Protein AF-C6HYF9-F1 (afdb_monomer_lite)

Organism: NCBI:txid412449

Foldseek 3Di:
DVVVVVLVVVLVVLVVVLVVVCCVQVPHDDPDDDDDRVPFDWDDDVVDTDTHGPPVVVSVVVNVVSVVVSVVVVVVD

InterPro domains:
  IPR021320 Protein of unknown function DUF2905 [PF11146] (3-70)
  IPR021320 Protein of unknown function DUF2905 [PTHR36443] (1-71)

pLDDT: mean 73.08, std 11.05, range [47.84, 86.31]

Sequence (77 aa):
MVRTLALAGIFLLVLAGILALVERLGGRGLLSRFGHLPGDIVIRKPGMIFAFPLVSGLLLSLVLSVVLSLLFALFRR

Secondary structure (DSSP, 8-state):
-HHHHHHHHHHHHHHHHHHHHHHHHTTSSTT-SSS--TTSEEEEETTEEEEE-HHHHHHHHHHHHHHHHHHHHHHT-

Radius of gyration: 16.98 Å; chains: 1; bounding box: 42×15×50 Å

Structure (mmCIF, N/CA/C/O backbone):
data_AF-C6HYF9-F1
#
_entry.id   AF-C6HYF9-F1
#
loop_
_atom_site.group_PDB
_atom_site.id
_atom_site.type_symbol
_atom_site.label_atom_id
_atom_site.label_alt_id
_atom_site.label_comp_id
_atom_site.label_asym_id
_atom_site.label_entity_id
_atom_site.label_seq_id
_atom_site.pdbx_PDB_ins_code
_atom_site.Cartn_x
_atom_site.Cartn_y
_atom_site.Cartn_z
_atom_site.occupancy
_atom_site.B_iso_or_equiv
_atom_site.auth_seq_id
_atom_site.auth_comp_id
_atom_site.auth_asym_id
_atom_site.auth_atom_id
_atom_site.pdbx_PDB_model_num
ATOM 1 N N . MET A 1 1 ? 15.697 -0.229 -23.633 1.00 62.81 1 MET A N 1
ATOM 2 C CA . MET A 1 1 ? 14.232 -0.215 -23.849 1.00 62.81 1 MET A CA 1
ATOM 3 C C . MET A 1 1 ? 13.496 -1.313 -23.072 1.00 62.81 1 MET A C 1
ATOM 5 O O . MET A 1 1 ? 12.553 -1.006 -22.364 1.00 62.81 1 MET A O 1
ATOM 9 N N . VAL A 1 2 ? 13.955 -2.571 -23.098 1.00 72.56 2 VAL A N 1
ATOM 10 C CA . VAL A 1 2 ? 13.249 -3.698 -22.442 1.00 72.56 2 VAL A CA 1
ATOM 11 C C . VAL A 1 2 ? 13.061 -3.516 -20.928 1.00 72.56 2 VAL A C 1
ATOM 13 O O . VAL A 1 2 ? 11.962 -3.694 -20.414 1.00 72.56 2 VAL A O 1
ATOM 16 N N . ARG A 1 3 ? 14.099 -3.071 -20.199 1.00 68.62 3 ARG A N 1
ATOM 17 C CA . ARG A 1 3 ? 13.976 -2.913 -18.736 1.00 68.62 3 ARG A CA 1
ATOM 18 C C . ARG A 1 3 ? 13.019 -1.784 -18.324 1.00 68.62 3 ARG A C 1
ATOM 20 O O . ARG A 1 3 ? 12.428 -1.881 -17.266 1.00 68.62 3 ARG A O 1
ATOM 27 N N . THR A 1 4 ? 12.833 -0.737 -19.137 1.00 73.81 4 THR A N 1
ATOM 28 C CA . THR A 1 4 ? 11.877 0.344 -18.809 1.00 73.81 4 THR A CA 1
ATOM 29 C C . THR A 1 4 ? 10.433 -0.097 -19.039 1.00 73.81 4 THR A C 1
ATOM 31 O O . THR A 1 4 ? 9.579 0.227 -18.223 1.00 73.81 4 THR A O 1
ATOM 34 N N . LEU A 1 5 ? 10.172 -0.904 -20.077 1.00 77.38 5 LEU A N 1
ATOM 35 C CA . LEU A 1 5 ? 8.857 -1.527 -20.271 1.00 77.38 5 LEU A CA 1
ATOM 36 C C . LEU A 1 5 ? 8.524 -2.520 -19.148 1.00 77.38 5 LEU A C 1
ATOM 38 O O . LEU A 1 5 ? 7.407 -2.506 -18.643 1.00 77.38 5 LEU A O 1
ATOM 42 N N . ALA A 1 6 ? 9.491 -3.336 -18.717 1.00 78.31 6 ALA A N 1
ATOM 43 C CA . ALA A 1 6 ? 9.285 -4.274 -17.611 1.00 78.31 6 ALA A CA 1
ATOM 44 C C . ALA A 1 6 ? 8.948 -3.552 -16.292 1.00 78.31 6 ALA A C 1
ATOM 46 O O . ALA A 1 6 ? 8.028 -3.954 -15.585 1.00 78.31 6 ALA A O 1
ATOM 47 N N . LEU A 1 7 ? 9.644 -2.450 -15.989 1.00 73.69 7 LEU A N 1
ATOM 48 C CA . LEU A 1 7 ? 9.384 -1.634 -14.797 1.00 73.69 7 LEU A CA 1
ATOM 49 C C . LEU A 1 7 ? 8.003 -0.960 -14.852 1.00 73.69 7 LEU A C 1
ATOM 51 O O . LEU A 1 7 ? 7.281 -0.972 -13.858 1.00 73.69 7 LEU A O 1
ATOM 55 N N . ALA A 1 8 ? 7.610 -0.427 -16.012 1.00 79.12 8 ALA A N 1
ATOM 56 C CA . ALA A 1 8 ? 6.283 0.159 -16.206 1.00 79.12 8 ALA A CA 1
ATOM 57 C C . ALA A 1 8 ? 5.159 -0.883 -16.055 1.00 79.12 8 ALA A C 1
ATOM 59 O O . ALA A 1 8 ? 4.136 -0.602 -15.434 1.00 79.12 8 ALA A O 1
ATOM 60 N N . GLY A 1 9 ? 5.370 -2.103 -16.562 1.00 82.75 9 GLY A N 1
ATOM 61 C CA . GLY A 1 9 ? 4.439 -3.217 -16.386 1.00 82.75 9 GLY A CA 1
ATOM 62 C C . GLY A 1 9 ? 4.275 -3.619 -14.919 1.00 82.75 9 GLY A C 1
ATOM 63 O O . GLY A 1 9 ? 3.151 -3.750 -14.446 1.00 82.75 9 GLY A O 1
ATOM 64 N N . ILE A 1 10 ? 5.379 -3.738 -14.173 1.00 78.81 10 ILE A N 1
ATOM 65 C CA . ILE A 1 10 ? 5.352 -4.041 -12.731 1.00 78.81 10 ILE A CA 1
ATOM 66 C C . ILE A 1 10 ? 4.629 -2.937 -11.953 1.00 78.81 10 ILE A C 1
ATOM 68 O O . ILE A 1 10 ? 3.800 -3.235 -11.097 1.00 78.81 10 ILE A O 1
ATOM 72 N N . PHE A 1 11 ? 4.896 -1.669 -12.274 1.00 78.88 11 PHE A N 1
ATOM 73 C CA . PHE A 1 11 ? 4.225 -0.535 -11.643 1.00 78.88 11 PHE A CA 1
ATOM 74 C C . PHE A 1 11 ? 2.706 -0.572 -11.858 1.00 78.88 11 PHE A C 1
ATOM 76 O O . PHE A 1 11 ? 1.950 -0.462 -10.895 1.00 78.88 11 PHE A O 1
ATOM 83 N N . LEU A 1 12 ? 2.255 -0.789 -13.098 1.00 81.44 12 LEU A N 1
ATOM 84 C CA . LEU A 1 12 ? 0.830 -0.901 -13.420 1.00 81.44 12 LEU A CA 1
ATOM 85 C C . LEU A 1 12 ? 0.166 -2.092 -12.721 1.00 81.44 12 LEU A C 1
ATOM 87 O O . LEU A 1 12 ? -0.963 -1.969 -12.257 1.00 81.44 12 LEU A O 1
ATOM 91 N N . LEU A 1 13 ? 0.864 -3.223 -12.610 1.00 81.75 13 LEU A N 1
ATOM 92 C CA . LEU A 1 13 ? 0.350 -4.429 -11.958 1.00 81.75 13 LEU A CA 1
ATOM 93 C C . LEU A 1 13 ? 0.191 -4.217 -10.446 1.00 81.75 13 LEU A C 1
ATOM 95 O O . LEU A 1 13 ? -0.837 -4.576 -9.875 1.00 81.75 13 LEU A O 1
ATOM 99 N N . VAL A 1 14 ? 1.165 -3.562 -9.808 1.00 79.69 14 VAL A N 1
ATOM 100 C CA . VAL A 1 14 ? 1.087 -3.189 -8.389 1.00 79.69 14 VAL A CA 1
ATOM 101 C C . VAL A 1 14 ? -0.024 -2.167 -8.158 1.00 79.69 14 VAL A C 1
ATOM 103 O O . VAL A 1 14 ? -0.828 -2.351 -7.247 1.00 79.69 14 VAL A O 1
ATOM 106 N N . LEU A 1 15 ? -0.140 -1.148 -9.013 1.00 77.81 15 LEU A N 1
ATOM 107 C CA . LEU A 1 15 ? -1.202 -0.145 -8.931 1.00 77.81 15 LEU A CA 1
ATOM 108 C C . LEU A 1 15 ? -2.596 -0.773 -9.088 1.00 77.81 15 LEU A C 1
ATOM 110 O O 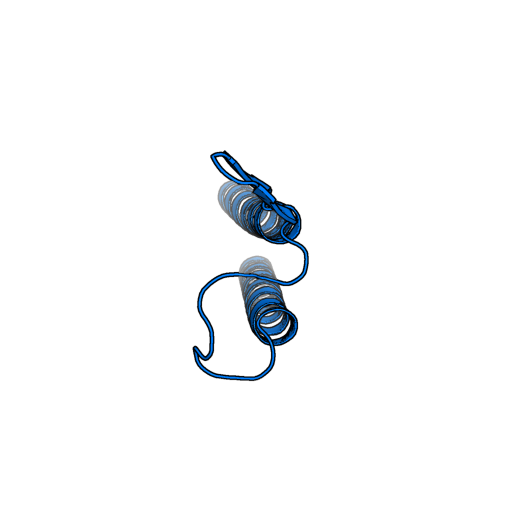. LEU A 1 15 ? -3.482 -0.510 -8.277 1.00 77.81 15 LEU A O 1
ATOM 114 N N . ALA A 1 16 ? -2.779 -1.651 -10.075 1.00 80.38 16 ALA A N 1
ATOM 115 C CA . ALA A 1 16 ? -4.024 -2.389 -10.276 1.00 80.38 16 ALA A CA 1
ATOM 116 C C . ALA A 1 16 ? -4.339 -3.318 -9.093 1.00 80.38 16 ALA A C 1
ATOM 118 O O . ALA A 1 16 ? -5.488 -3.397 -8.667 1.00 80.38 16 ALA A O 1
ATOM 119 N N . GLY A 1 17 ? -3.323 -3.976 -8.525 1.00 82.06 17 GLY A N 1
ATOM 120 C CA . GLY A 1 17 ? -3.464 -4.813 -7.335 1.00 82.06 17 GLY A CA 1
ATOM 121 C C . GLY A 1 17 ? -3.909 -4.023 -6.102 1.00 82.06 17 GLY A C 1
ATOM 122 O O . GLY A 1 17 ? -4.808 -4.465 -5.392 1.00 82.06 17 GLY A O 1
ATOM 123 N N . ILE A 1 18 ? -3.340 -2.834 -5.879 1.00 73.50 18 ILE A N 1
ATOM 124 C CA . ILE A 1 18 ? -3.741 -1.929 -4.790 1.00 73.50 18 ILE A CA 1
ATOM 125 C C . ILE A 1 18 ? -5.183 -1.463 -4.991 1.00 73.50 18 ILE A C 1
ATOM 127 O O . ILE A 1 18 ? -5.979 -1.558 -4.063 1.00 73.50 18 ILE A O 1
ATOM 131 N N . LEU A 1 19 ? -5.542 -1.012 -6.196 1.00 73.31 19 LEU A N 1
ATOM 132 C CA . LEU A 1 19 ? -6.900 -0.559 -6.508 1.00 73.31 19 LEU A CA 1
ATOM 133 C C . LEU A 1 19 ? -7.930 -1.683 -6.334 1.00 73.31 19 LEU A C 1
ATOM 135 O O . LEU A 1 19 ? -8.959 -1.476 -5.697 1.00 73.31 19 LEU A O 1
ATOM 139 N N . ALA A 1 20 ? -7.629 -2.891 -6.813 1.00 74.88 20 ALA A N 1
ATOM 140 C CA . ALA A 1 20 ? -8.491 -4.058 -6.639 1.00 74.88 20 ALA A CA 1
ATOM 141 C C . ALA A 1 20 ? -8.626 -4.472 -5.166 1.00 74.88 20 ALA A C 1
ATOM 143 O O . ALA A 1 20 ? -9.695 -4.909 -4.736 1.00 74.88 20 ALA A O 1
ATOM 144 N N . LEU A 1 21 ? -7.556 -4.338 -4.378 1.00 70.38 21 LEU A N 1
ATOM 145 C CA . LEU A 1 21 ? -7.573 -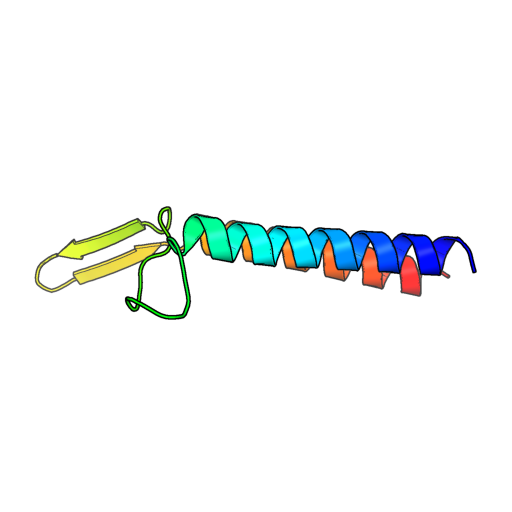4.649 -2.953 1.00 70.38 21 LEU A CA 1
ATOM 146 C C . LEU A 1 21 ? -8.354 -3.594 -2.157 1.00 70.38 21 LEU A C 1
ATOM 148 O O . LEU A 1 21 ? -9.121 -3.962 -1.272 1.00 70.38 21 LEU A O 1
ATOM 152 N N . VAL A 1 22 ? -8.235 -2.313 -2.517 1.00 68.56 22 VAL A N 1
ATOM 153 C CA . VAL A 1 22 ? -9.046 -1.213 -1.971 1.00 68.56 22 VAL A CA 1
ATOM 154 C C . VAL A 1 22 ? -10.526 -1.400 -2.315 1.00 68.56 22 VAL A C 1
ATOM 156 O O . VAL A 1 22 ? -11.363 -1.256 -1.433 1.00 68.56 22 VAL A O 1
ATOM 159 N N . GLU A 1 23 ? -10.864 -1.807 -3.540 1.00 65.56 23 GLU A N 1
ATOM 160 C CA . GLU A 1 23 ? -12.241 -2.146 -3.937 1.00 65.56 23 GLU A CA 1
ATOM 161 C C . GLU A 1 23 ? -12.802 -3.354 -3.162 1.00 65.56 23 GLU A C 1
ATOM 163 O O . GLU A 1 23 ? -13.964 -3.357 -2.743 1.00 65.56 23 GLU A O 1
ATOM 168 N N . ARG A 1 24 ? -11.980 -4.390 -2.937 1.00 64.06 24 ARG A N 1
ATOM 169 C CA . ARG A 1 24 ? -12.386 -5.600 -2.199 1.00 64.06 24 ARG A CA 1
ATOM 170 C C . ARG A 1 24 ? -12.532 -5.368 -0.699 1.00 64.06 24 ARG A C 1
ATOM 172 O O . ARG A 1 24 ? -13.497 -5.855 -0.114 1.00 64.06 24 ARG A O 1
ATOM 179 N N . LEU A 1 25 ? -11.583 -4.667 -0.081 1.00 59.84 25 LEU A N 1
ATOM 180 C CA . LEU A 1 25 ? -11.605 -4.349 1.349 1.00 59.84 25 LEU A CA 1
ATOM 181 C C . LEU A 1 25 ? -12.614 -3.231 1.642 1.00 59.84 25 LEU A C 1
ATOM 183 O O . LEU A 1 25 ? -13.295 -3.283 2.655 1.00 59.84 25 LEU A O 1
ATOM 187 N N . GLY A 1 26 ? -12.790 -2.268 0.737 1.00 56.97 26 GLY A N 1
ATOM 188 C CA . GLY A 1 26 ? -13.741 -1.159 0.870 1.00 56.97 26 GLY A CA 1
ATOM 189 C C . GLY A 1 26 ? -15.220 -1.547 0.778 1.00 56.97 26 GLY A C 1
ATOM 190 O O . GLY A 1 26 ? -16.075 -0.693 0.983 1.00 56.97 26 GLY A O 1
ATOM 191 N N . GLY A 1 27 ? -15.536 -2.819 0.511 1.00 50.56 27 GLY A N 1
ATOM 192 C CA . GLY A 1 27 ? -16.899 -3.337 0.569 1.00 50.56 27 GLY A CA 1
ATOM 193 C C . GLY A 1 27 ? -17.821 -2.765 -0.509 1.00 50.56 27 GLY A C 1
ATOM 194 O O . GLY A 1 27 ? -18.695 -1.961 -0.216 1.00 50.56 27 GLY A O 1
ATOM 195 N N . ARG A 1 28 ? -17.687 -3.274 -1.742 1.00 57.28 28 ARG A N 1
ATOM 196 C CA . ARG A 1 28 ? -18.713 -3.232 -2.806 1.00 57.28 28 ARG A CA 1
ATOM 197 C C . ARG A 1 28 ? -19.294 -1.834 -3.106 1.00 57.28 28 ARG A C 1
ATOM 199 O O . ARG A 1 28 ? -20.480 -1.591 -2.891 1.00 57.28 28 ARG A O 1
ATOM 206 N N . GLY A 1 29 ? -18.489 -0.974 -3.728 1.00 54.12 29 GLY A N 1
ATOM 207 C CA . GLY A 1 29 ? -18.972 0.157 -4.534 1.00 54.12 29 GLY A CA 1
ATOM 208 C C . GLY A 1 29 ? -18.598 1.560 -4.043 1.00 54.12 29 GLY A C 1
ATOM 209 O O . GLY A 1 29 ? -18.157 1.758 -2.912 1.00 54.12 29 GLY A O 1
ATOM 210 N N . LEU A 1 30 ? -18.800 2.533 -4.945 1.00 49.31 30 LEU A N 1
ATOM 211 C CA . LEU A 1 30 ? -18.573 3.977 -4.792 1.00 49.31 30 LEU A CA 1
ATOM 212 C C . LEU A 1 30 ? -18.982 4.496 -3.392 1.00 49.31 30 LEU A C 1
ATOM 214 O O . LEU A 1 30 ? -20.164 4.584 -3.075 1.00 49.31 30 LEU A O 1
ATOM 218 N N . LEU A 1 31 ? -18.001 4.906 -2.578 1.00 52.22 31 LEU A N 1
ATOM 219 C CA . LEU A 1 31 ? -18.140 5.872 -1.466 1.00 52.22 31 LEU A CA 1
ATOM 220 C C . LEU A 1 31 ? -19.048 5.544 -0.256 1.00 52.22 31 LEU A C 1
ATOM 222 O O . LEU A 1 31 ? -19.181 6.398 0.618 1.00 52.22 31 LEU A O 1
ATOM 226 N N . SER A 1 32 ? -19.659 4.367 -0.127 1.00 48.38 32 SER A N 1
ATOM 227 C CA . SER A 1 32 ? -20.899 4.305 0.669 1.00 48.38 32 SER A CA 1
ATOM 228 C C . SER A 1 32 ? -20.807 4.625 2.177 1.00 48.38 32 SER A C 1
ATOM 230 O O . SER A 1 32 ? -21.721 5.278 2.675 1.00 48.38 32 SER A O 1
ATOM 232 N N . ARG A 1 33 ? -19.773 4.255 2.954 1.00 47.84 33 ARG A N 1
ATOM 233 C CA . ARG A 1 33 ? -19.788 4.535 4.416 1.00 47.84 33 ARG A CA 1
ATOM 234 C C . ARG A 1 33 ? -18.409 4.730 5.056 1.00 47.84 33 ARG A C 1
ATOM 236 O O . ARG A 1 33 ? -17.874 3.825 5.681 1.00 47.84 33 ARG A O 1
ATOM 243 N N . PHE A 1 34 ? -17.867 5.940 4.916 1.00 53.00 34 PHE A N 1
ATOM 244 C CA . PHE A 1 34 ? -16.949 6.622 5.848 1.00 53.00 34 PHE A CA 1
ATOM 245 C C . PHE A 1 34 ? -16.447 5.800 7.066 1.00 53.00 34 PHE A C 1
ATOM 247 O O . PHE A 1 34 ? -16.974 5.910 8.174 1.00 53.00 34 PHE A O 1
ATOM 254 N N . GLY A 1 35 ? -15.344 5.061 6.887 1.00 52.25 35 GLY A N 1
ATOM 255 C CA . GLY A 1 35 ? -14.306 5.062 7.923 1.00 52.25 35 GLY A CA 1
ATOM 256 C C . GLY A 1 35 ? -13.826 3.754 8.546 1.00 52.25 35 GLY A C 1
ATOM 257 O O . GLY A 1 35 ? -13.197 3.858 9.591 1.00 52.25 35 GLY A O 1
ATOM 258 N N . HIS A 1 36 ? -14.038 2.565 7.972 1.00 55.25 36 HIS A N 1
ATOM 259 C CA . HIS A 1 36 ? -13.296 1.376 8.431 1.00 55.25 36 HIS A CA 1
ATOM 260 C C . HIS A 1 36 ? -12.949 0.453 7.261 1.00 55.25 36 HIS A C 1
ATOM 262 O O . HIS A 1 36 ? -13.819 -0.252 6.752 1.00 55.25 36 HIS A O 1
ATOM 268 N N . LEU A 1 37 ? -11.673 0.429 6.851 1.00 54.94 37 LEU A N 1
ATOM 269 C CA . LEU A 1 37 ? -11.169 -0.724 6.111 1.00 54.94 37 LEU A CA 1
ATOM 270 C C . LEU A 1 37 ? -11.217 -1.935 7.064 1.00 54.94 37 LEU A C 1
ATOM 272 O O . LEU A 1 37 ? -10.699 -1.840 8.182 1.00 54.94 37 LEU A O 1
ATOM 276 N N . PRO A 1 38 ? -11.832 -3.064 6.669 1.00 55.56 38 PRO A N 1
ATOM 277 C CA . PRO A 1 38 ? -11.825 -4.283 7.460 1.00 55.56 38 PRO A CA 1
ATOM 278 C C . PRO A 1 38 ? -10.373 -4.739 7.628 1.00 55.56 38 PRO A C 1
ATOM 280 O O . PRO A 1 38 ? -9.713 -5.121 6.665 1.00 55.56 38 PRO A O 1
ATOM 283 N N . GLY A 1 39 ? -9.872 -4.642 8.859 1.00 63.75 39 GLY A N 1
ATOM 284 C CA . GLY A 1 39 ? -8.492 -4.969 9.220 1.00 63.75 39 GLY A CA 1
ATOM 285 C C . GLY A 1 39 ? -7.757 -3.868 9.985 1.00 63.75 39 GLY A C 1
ATOM 286 O O . GLY A 1 39 ? -6.807 -4.180 10.698 1.00 63.75 39 GLY A O 1
ATOM 287 N N . ASP A 1 40 ? -8.217 -2.615 9.924 1.00 70.25 40 ASP A N 1
ATOM 288 C CA . ASP A 1 40 ? -7.716 -1.560 10.810 1.00 70.25 40 ASP A CA 1
ATOM 289 C C . ASP A 1 40 ? -8.425 -1.667 12.173 1.00 70.25 40 ASP A C 1
ATOM 291 O O . ASP A 1 40 ? -9.655 -1.650 12.267 1.00 70.25 40 ASP A O 1
ATOM 295 N N . ILE A 1 41 ? -7.649 -1.832 13.249 1.00 75.31 41 ILE A N 1
ATOM 296 C CA . ILE A 1 41 ? -8.185 -2.057 14.596 1.00 75.31 41 ILE A CA 1
ATOM 297 C C . ILE A 1 41 ? -8.616 -0.709 15.162 1.00 75.31 41 ILE A C 1
ATOM 299 O O . ILE A 1 41 ? -7.777 0.111 15.525 1.00 75.31 41 ILE A O 1
ATOM 303 N N . VAL A 1 42 ? -9.925 -0.483 15.270 1.00 75.38 42 VAL A N 1
ATOM 304 C CA . VAL A 1 42 ? -10.472 0.719 15.908 1.00 75.38 42 VAL A CA 1
ATOM 305 C C . VAL A 1 42 ? -11.216 0.333 17.177 1.00 75.38 42 VAL A C 1
ATOM 307 O O . VAL A 1 42 ? -12.309 -0.226 17.144 1.00 75.38 42 VAL A O 1
ATOM 310 N N . ILE A 1 43 ? -10.612 0.648 18.318 1.00 78.12 43 ILE A N 1
ATOM 311 C CA . ILE A 1 43 ? -11.186 0.441 19.644 1.00 78.12 43 ILE A CA 1
ATOM 312 C C . ILE A 1 43 ? -11.768 1.777 20.104 1.00 78.12 43 ILE A C 1
ATOM 314 O O . ILE A 1 43 ? -11.036 2.733 20.368 1.00 78.12 43 ILE A O 1
ATOM 318 N N . ARG A 1 44 ? -13.098 1.848 20.209 1.00 81.62 44 ARG A N 1
ATOM 319 C CA . ARG A 1 44 ? -13.810 3.006 20.765 1.00 81.62 44 ARG A CA 1
ATOM 320 C C . ARG A 1 44 ? -14.249 2.685 22.189 1.00 81.62 44 ARG A C 1
ATOM 322 O O . ARG A 1 44 ? -15.065 1.791 22.393 1.00 81.62 44 ARG A O 1
ATOM 329 N N . LYS A 1 45 ? -13.709 3.412 23.165 1.00 83.69 45 LYS A N 1
ATOM 330 C CA . LYS A 1 45 ?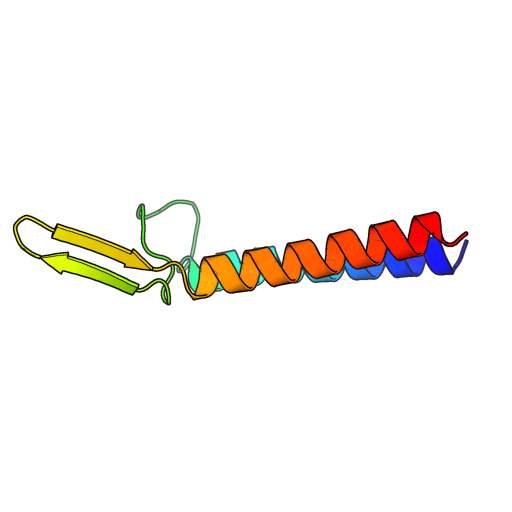 -14.153 3.401 24.563 1.00 83.69 45 LYS A CA 1
ATOM 331 C C . LYS A 1 45 ? -14.664 4.797 24.948 1.00 83.69 45 LYS A C 1
ATOM 333 O O . LYS A 1 45 ? -14.239 5.782 24.343 1.00 83.69 45 LYS A O 1
ATOM 338 N N . PRO A 1 46 ? -15.558 4.921 25.943 1.00 83.06 46 PRO A N 1
ATOM 339 C CA . PRO A 1 46 ? -15.944 6.227 26.474 1.00 83.06 46 PRO A CA 1
ATOM 340 C C . PRO A 1 46 ? -14.690 6.991 26.927 1.00 83.06 46 PRO A C 1
ATOM 342 O O . PRO A 1 46 ? -13.949 6.502 27.775 1.00 83.06 46 PRO A O 1
ATOM 345 N N . GLY A 1 47 ? -14.410 8.142 26.307 1.00 86.31 47 GLY A N 1
ATOM 346 C CA . GLY A 1 47 ? -13.227 8.967 26.594 1.00 86.31 47 GLY A CA 1
ATOM 347 C C . GLY A 1 47 ? -11.919 8.569 25.890 1.00 86.31 47 GLY A C 1
ATOM 348 O O . GLY A 1 47 ? -10.933 9.280 26.050 1.00 86.31 47 GLY A O 1
ATOM 349 N N . MET A 1 48 ? -11.873 7.488 25.094 1.00 78.88 48 MET A N 1
ATOM 350 C CA . MET A 1 48 ? -10.651 7.082 24.379 1.00 78.88 48 MET A CA 1
ATOM 351 C C . MET A 1 48 ? -10.949 6.399 23.039 1.00 78.88 48 MET A C 1
ATOM 353 O O . MET A 1 48 ? -11.707 5.432 22.966 1.00 78.88 48 MET A O 1
ATOM 357 N N . ILE A 1 49 ? -10.297 6.866 21.972 1.00 83.50 49 ILE A N 1
ATOM 358 C CA . ILE A 1 49 ? -10.367 6.272 20.632 1.00 83.50 49 ILE A CA 1
ATOM 359 C C . ILE A 1 49 ? -8.957 5.822 20.249 1.00 83.50 49 ILE A C 1
ATOM 361 O O . ILE A 1 49 ? -8.058 6.651 20.144 1.00 83.50 49 ILE A O 1
ATOM 365 N N . PHE A 1 50 ? -8.767 4.521 20.037 1.00 79.00 50 PHE A N 1
ATOM 366 C CA . PHE A 1 50 ? -7.508 3.950 19.559 1.00 79.00 50 PHE A CA 1
ATOM 367 C C . PHE A 1 50 ? -7.719 3.377 18.159 1.00 79.00 50 PHE A C 1
ATOM 369 O O . PHE A 1 50 ? -8.478 2.424 17.999 1.00 79.00 50 PHE A O 1
ATOM 376 N N . ALA A 1 51 ? -7.077 3.970 17.154 1.00 81.69 51 ALA A N 1
ATOM 377 C CA . ALA A 1 51 ? -7.114 3.509 15.770 1.00 81.69 51 ALA A CA 1
ATOM 378 C C . ALA A 1 51 ? -5.720 3.028 15.359 1.00 81.69 51 ALA A C 1
ATOM 380 O O . ALA A 1 51 ? -4.762 3.798 15.396 1.00 81.69 51 ALA A O 1
ATOM 381 N N . PHE A 1 52 ? -5.613 1.759 14.972 1.00 81.31 52 PHE A N 1
ATOM 382 C CA . PHE A 1 52 ? -4.367 1.129 14.564 1.00 81.31 52 PHE A CA 1
ATOM 383 C C . PHE A 1 52 ? -4.479 0.608 13.123 1.00 81.31 52 PHE A C 1
ATOM 385 O O . PHE A 1 52 ? -5.145 -0.406 12.879 1.00 81.31 52 PHE A O 1
ATOM 392 N N . PRO A 1 53 ? -3.859 1.312 12.159 1.00 74.69 53 PRO A N 1
ATOM 393 C CA . PRO A 1 53 ? -4.002 1.033 10.738 1.00 74.69 53 PRO A CA 1
ATOM 394 C C . PRO A 1 53 ? -3.081 -0.112 10.296 1.00 74.69 53 PRO A C 1
ATOM 396 O O . PRO A 1 53 ? -2.064 0.113 9.640 1.00 74.69 53 PRO A O 1
ATOM 399 N N . LEU A 1 54 ? -3.403 -1.347 10.687 1.00 78.31 54 LEU A N 1
ATOM 400 C CA . LEU A 1 54 ? -2.612 -2.532 10.340 1.00 78.31 54 LEU A CA 1
ATOM 401 C C . LEU A 1 54 ? -2.555 -2.762 8.836 1.00 78.31 54 LEU A C 1
ATOM 403 O O . LEU A 1 54 ? -1.475 -2.881 8.260 1.00 78.31 54 LEU A O 1
ATOM 407 N N . VAL A 1 55 ? -3.721 -2.834 8.200 1.00 75.62 55 VAL A N 1
ATOM 408 C CA . VAL A 1 55 ? -3.813 -3.188 6.784 1.00 75.62 55 VAL A CA 1
ATOM 409 C C . VAL A 1 55 ? -3.405 -1.997 5.937 1.00 75.62 55 VAL A C 1
ATOM 411 O O . VAL A 1 55 ? -2.606 -2.151 5.015 1.00 75.62 55 VAL A O 1
ATOM 414 N N . SER A 1 56 ? -3.869 -0.802 6.303 1.00 73.69 56 SER A N 1
ATOM 415 C CA . SER A 1 56 ? -3.513 0.436 5.611 1.00 73.69 56 SER A CA 1
ATOM 416 C C . SER A 1 56 ? -2.009 0.739 5.698 1.00 73.69 56 SER A C 1
ATOM 418 O O . SER A 1 56 ? -1.394 1.096 4.693 1.00 73.69 56 SER A O 1
ATOM 420 N N . GLY A 1 57 ? -1.386 0.539 6.866 1.00 78.69 57 GLY A N 1
ATOM 421 C CA . GLY A 1 57 ? 0.054 0.734 7.056 1.00 78.69 57 GLY A CA 1
ATOM 422 C C . GLY A 1 57 ? 0.902 -0.277 6.282 1.00 78.69 57 GLY A C 1
ATOM 423 O O . GLY A 1 57 ? 1.890 0.100 5.650 1.00 78.69 57 GLY A O 1
ATOM 424 N N . LEU A 1 58 ? 0.488 -1.549 6.265 1.00 82.81 58 LEU A N 1
ATOM 425 C CA . LEU A 1 58 ? 1.176 -2.598 5.510 1.00 82.81 58 LEU A CA 1
ATOM 426 C C . LEU A 1 58 ? 1.097 -2.353 3.996 1.00 82.81 58 LEU A C 1
ATOM 428 O O . LEU A 1 58 ? 2.100 -2.467 3.293 1.00 82.81 58 LEU A O 1
ATOM 432 N N . LEU A 1 59 ? -0.085 -1.971 3.502 1.00 78.00 59 LEU A N 1
ATOM 433 C CA . LEU A 1 59 ? -0.300 -1.594 2.107 1.00 78.00 59 LEU A CA 1
ATOM 434 C C . LEU A 1 59 ? 0.602 -0.432 1.716 1.00 78.00 59 LEU A C 1
ATOM 436 O O . LEU A 1 59 ? 1.356 -0.551 0.754 1.00 78.00 59 LEU 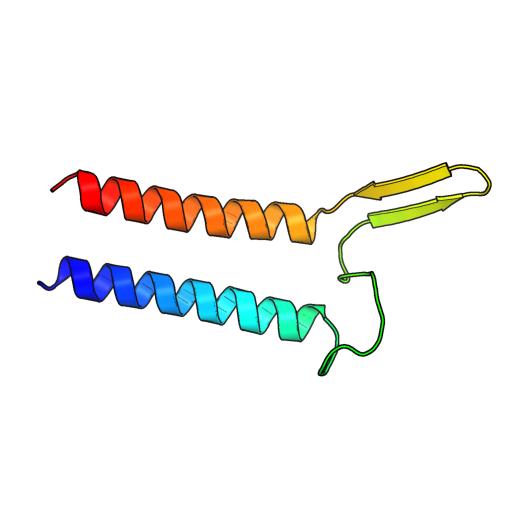A O 1
ATOM 440 N N . LEU A 1 60 ? 0.564 0.658 2.488 1.00 81.12 60 LEU A N 1
ATOM 441 C CA . LEU A 1 60 ? 1.386 1.836 2.237 1.00 81.12 60 LEU A CA 1
ATOM 442 C C . LEU A 1 60 ? 2.874 1.473 2.180 1.00 81.12 60 LEU A C 1
ATOM 444 O O . LEU A 1 60 ? 3.561 1.888 1.250 1.00 81.12 60 LEU A O 1
ATOM 448 N N . SER A 1 61 ? 3.357 0.658 3.123 1.00 84.50 61 SER A N 1
ATOM 449 C CA . SER A 1 61 ? 4.744 0.185 3.140 1.00 84.50 61 SER A CA 1
ATOM 450 C C . SER A 1 61 ? 5.098 -0.605 1.879 1.00 84.50 61 SER A C 1
ATOM 452 O O . SER A 1 61 ? 6.129 -0.327 1.272 1.00 84.50 61 SER A O 1
ATOM 454 N N . LEU A 1 62 ? 4.235 -1.526 1.440 1.00 83.25 62 LEU A N 1
ATOM 455 C CA . LEU A 1 62 ? 4.460 -2.316 0.231 1.00 83.25 62 LEU A CA 1
ATOM 456 C C . LEU A 1 62 ? 4.525 -1.435 -1.024 1.00 83.25 62 LEU A C 1
ATOM 458 O O . LEU A 1 62 ? 5.437 -1.597 -1.838 1.00 83.25 62 LEU A O 1
ATOM 462 N N . VAL A 1 63 ? 3.596 -0.480 -1.167 1.00 81.56 63 VAL A N 1
ATOM 463 C CA . VAL A 1 63 ? 3.605 0.482 -2.283 1.00 81.56 63 VAL A CA 1
ATOM 464 C C . VAL A 1 63 ? 4.916 1.258 -2.288 1.00 81.56 63 VAL A C 1
ATOM 466 O O . VAL A 1 63 ? 5.591 1.339 -3.314 1.00 81.56 63 VAL A O 1
ATOM 469 N N . LEU A 1 64 ? 5.292 1.804 -1.131 1.00 83.25 64 LEU A N 1
ATOM 470 C CA . LEU A 1 64 ? 6.481 2.628 -0.985 1.00 83.25 64 LEU A CA 1
ATOM 471 C C . LEU A 1 64 ? 7.742 1.819 -1.309 1.00 83.25 64 LEU A C 1
ATOM 473 O O . LEU A 1 64 ? 8.574 2.274 -2.087 1.00 83.25 64 LEU A O 1
ATOM 477 N N . SER A 1 65 ? 7.857 0.585 -0.812 1.00 85.56 65 SER A N 1
ATOM 478 C CA . SER A 1 65 ? 8.972 -0.311 -1.131 1.00 85.56 65 SER A CA 1
ATOM 479 C C . SER A 1 65 ? 9.086 -0.600 -2.627 1.00 85.56 65 SER A C 1
ATOM 481 O O . SER A 1 65 ? 10.192 -0.548 -3.166 1.00 85.56 65 SER A O 1
ATOM 483 N N . VAL A 1 66 ? 7.972 -0.862 -3.319 1.00 83.31 66 VAL A N 1
ATOM 484 C CA . VAL A 1 66 ? 7.981 -1.059 -4.776 1.00 83.31 66 VAL A CA 1
ATOM 485 C C . VAL A 1 66 ? 8.433 0.217 -5.484 1.00 83.31 66 VAL A C 1
ATOM 487 O O . VAL A 1 66 ? 9.327 0.156 -6.325 1.00 83.31 66 VAL A O 1
ATOM 490 N N . VAL A 1 67 ? 7.877 1.376 -5.125 1.00 82.75 67 VAL A N 1
ATOM 491 C CA . VAL A 1 67 ? 8.224 2.664 -5.744 1.00 82.75 67 VAL A CA 1
ATOM 492 C C . VAL A 1 67 ? 9.699 3.009 -5.533 1.00 82.75 67 VAL A C 1
ATOM 494 O O . VAL A 1 67 ? 10.387 3.323 -6.502 1.00 82.75 67 VAL A O 1
ATOM 497 N N . LEU A 1 68 ? 10.222 2.905 -4.307 1.00 84.50 68 LEU A N 1
ATOM 498 C CA . LEU A 1 68 ? 11.640 3.162 -4.042 1.00 84.50 68 LEU A CA 1
ATOM 499 C C . LEU A 1 68 ? 12.539 2.163 -4.773 1.00 84.50 68 LEU A C 1
ATOM 501 O O . LEU A 1 68 ? 13.547 2.565 -5.348 1.00 84.50 68 LEU A O 1
ATOM 505 N N . SER A 1 69 ? 12.175 0.879 -4.797 1.00 84.81 69 SER A N 1
ATOM 506 C CA . SER A 1 69 ? 12.931 -0.141 -5.531 1.00 84.81 69 SER A CA 1
ATOM 507 C C . SER A 1 69 ? 13.002 0.182 -7.028 1.00 84.81 69 SER A C 1
ATOM 509 O O . SER A 1 69 ? 14.077 0.114 -7.627 1.00 84.81 69 SER A O 1
ATOM 511 N N . LEU A 1 70 ? 11.888 0.628 -7.620 1.00 76.25 70 LEU A N 1
ATOM 512 C CA . LEU A 1 70 ? 11.819 1.084 -9.010 1.00 76.25 70 LEU A CA 1
ATOM 513 C C . LEU A 1 70 ? 12.682 2.333 -9.250 1.00 76.25 70 LEU A C 1
ATOM 515 O O . L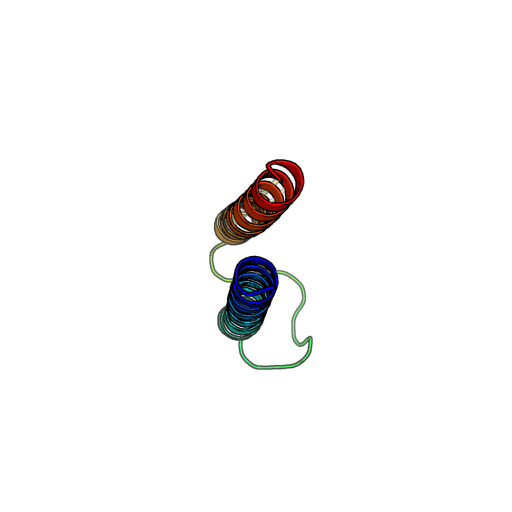EU A 1 70 ? 13.430 2.372 -10.227 1.00 76.25 70 LEU A O 1
ATOM 519 N N . LEU A 1 71 ? 12.623 3.328 -8.359 1.00 82.12 71 LEU A N 1
ATOM 520 C CA . LEU A 1 71 ? 13.446 4.539 -8.448 1.00 82.12 71 LEU A CA 1
ATOM 521 C C . LEU A 1 71 ? 14.938 4.198 -8.381 1.00 82.12 71 LEU A C 1
ATOM 523 O O . LEU A 1 71 ? 15.697 4.593 -9.263 1.00 82.12 71 LEU A O 1
ATOM 527 N N . PHE A 1 72 ? 15.366 3.391 -7.408 1.00 84.38 72 PHE A N 1
ATOM 528 C CA . PHE A 1 72 ? 16.759 2.952 -7.309 1.00 84.38 72 PHE A CA 1
ATOM 529 C C . PHE A 1 72 ? 17.197 2.076 -8.486 1.00 84.38 72 PHE A C 1
ATOM 531 O O . PHE A 1 72 ? 18.366 2.102 -8.865 1.00 84.38 72 PHE A O 1
ATOM 538 N N . ALA A 1 73 ? 16.293 1.290 -9.074 1.00 79.00 73 ALA A N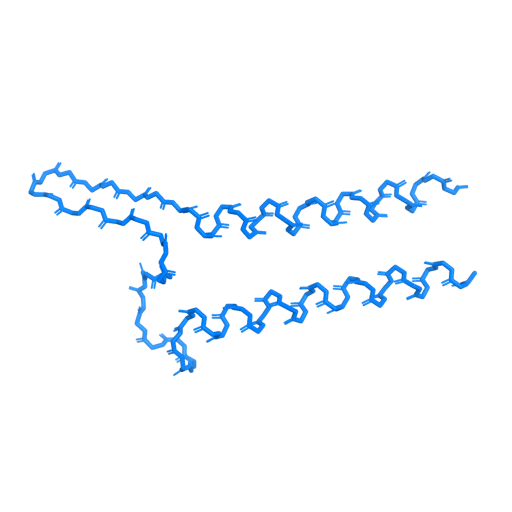 1
ATOM 539 C CA . ALA A 1 73 ? 16.579 0.519 -10.281 1.00 79.00 73 ALA A CA 1
ATOM 540 C C . ALA A 1 73 ? 16.731 1.410 -11.527 1.00 79.00 73 ALA A C 1
ATOM 542 O O . ALA A 1 73 ? 17.499 1.067 -12.427 1.00 79.00 73 ALA A O 1
ATOM 543 N N . LEU A 1 74 ? 16.030 2.548 -11.582 1.00 74.81 74 LEU A N 1
ATOM 544 C CA . LEU A 1 74 ? 16.151 3.533 -12.657 1.00 74.81 74 LEU A CA 1
ATOM 545 C C . LEU A 1 74 ? 17.432 4.372 -12.529 1.00 74.81 74 LEU A C 1
ATOM 547 O O . LEU A 1 74 ? 18.101 4.578 -13.534 1.00 74.81 74 LEU A O 1
ATOM 551 N N . PHE A 1 75 ? 17.791 4.789 -11.309 1.00 82.25 75 PHE A N 1
ATOM 552 C CA . PHE A 1 75 ? 19.014 5.551 -11.008 1.00 82.25 75 PHE A CA 1
ATOM 553 C C . PHE A 1 75 ? 20.306 4.720 -11.073 1.00 82.25 75 PHE A C 1
ATOM 555 O O . PHE A 1 75 ? 21.387 5.288 -11.163 1.00 82.25 75 PHE A O 1
ATOM 562 N N . ARG A 1 76 ? 20.228 3.381 -11.032 1.00 69.06 76 ARG A N 1
ATOM 563 C CA . ARG A 1 76 ? 21.389 2.485 -11.225 1.00 69.06 76 ARG A CA 1
ATOM 564 C C . ARG A 1 76 ? 21.777 2.263 -12.696 1.00 69.06 76 ARG A C 1
ATOM 566 O O . ARG A 1 76 ? 22.569 1.363 -12.979 1.00 69.06 76 ARG A O 1
ATOM 573 N N . ARG A 1 77 ? 21.193 3.020 -13.625 1.00 53.41 77 ARG A N 1
ATOM 574 C CA . ARG A 1 77 ? 21.646 3.108 -15.017 1.00 53.41 77 ARG A CA 1
ATOM 575 C C . ARG A 1 77 ? 22.524 4.326 -15.209 1.00 53.41 77 ARG A C 1
ATOM 577 O O . ARG A 1 77 ? 23.441 4.198 -16.043 1.00 53.41 77 ARG A O 1
#